Protein AF-A0AA45A8U8-F1 (afdb_monomer)

Foldseek 3Di:
DDPLLVCQLVVVLVLLCVVCPPNDDSVQQDQFDFQLNSVDDPVSVVVVQVVCCVPPVFRCVVVPDPCRRVDGSNRVSVVSVVVSVD

Nearest PDB structures (foldseek):
  7r49-assembly2_E  TM=6.847E-01  e=3.777E-02  Lactiplantibacillus plantarum subsp. plantarum NC8
  4bpg-assembly1_A  TM=7.185E-01  e=7.436E-02  Bacillus subtilis
  4bpf-assembly1_A  TM=7.171E-01  e=1.144E-01  Bacillus subtilis
  4h2x-assembly1_D  TM=6.581E-01  e=2.710E-01  Agrobacterium fabrum str. C58

pLDDT: mean 86.65, std 10.41, range [49.59, 95.88]

Sequence (86 aa):
MTQIEHDLLPYLANFIVRIKVGRIPFEQISPEVTFEELNMESMDFVELQVALLDDYGIDIFASMPRDLKTMSLAAFSKHLLEESLS

Radius of gyration: 12.1 Å; Cα contacts (8 Å, |Δi|>4): 61; chains: 1; bounding box: 30×23×34 Å

Solvent-accessible surface area (backbone atoms only — not comparable to full-atom values): 5157 Å² total; per-residue (Å²): 136,60,78,66,79,78,44,47,54,63,46,53,53,53,50,50,50,65,79,34,63,94,74,57,65,74,91,68,69,49,57,76,39,26,38,53,82,67,67,62,46,75,67,55,52,52,53,48,36,52,51,36,34,72,77,71,67,41,63,54,79,84,70,56,59,95,58,47,52,75,34,22,46,48,57,48,41,50,52,54,52,58,60,75,75,107

InterPro domains:
  IPR009081 Phosphopantetheine binding ACP domain [PF00550] (25-63)
  IPR036736 ACP-like superfamily [G3DSA:1.10.1200.10] (1-76)
  IPR036736 ACP-like superfamily [SSF47336] (21-82)

Mean predicted aligned error: 4.63 Å

Structure (mmCIF, N/CA/C/O backbone):
data_AF-A0AA45A8U8-F1
#
_entry.id   AF-A0AA45A8U8-F1
#
loop_
_atom_site.group_PDB
_atom_site.id
_atom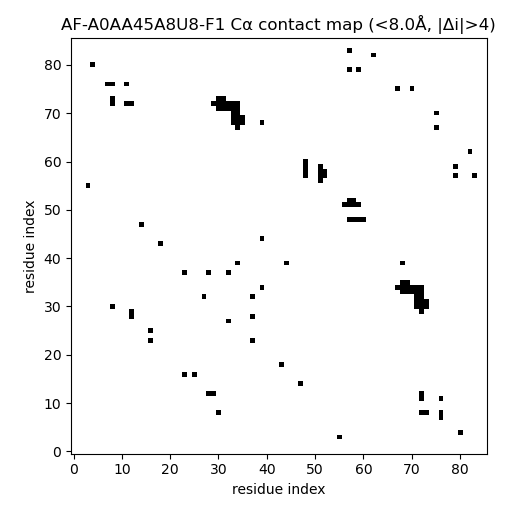_site.type_symbol
_atom_site.label_atom_id
_atom_site.label_alt_id
_atom_site.label_comp_id
_atom_site.label_asym_id
_atom_site.label_entity_id
_atom_site.label_seq_id
_atom_site.pdbx_PDB_ins_code
_atom_site.Cartn_x
_atom_site.Cartn_y
_atom_site.Cartn_z
_atom_site.occupancy
_atom_site.B_iso_or_equiv
_atom_site.auth_seq_id
_atom_site.auth_comp_id
_atom_site.auth_asym_id
_atom_site.auth_atom_id
_atom_site.pdbx_PDB_model_num
ATOM 1 N N . MET A 1 1 ? -0.169 -1.917 -22.263 1.00 49.59 1 MET A N 1
ATOM 2 C CA . MET A 1 1 ? -0.845 -2.055 -20.967 1.00 49.59 1 MET A CA 1
ATOM 3 C C . MET A 1 1 ? -0.700 -3.500 -20.541 1.00 49.59 1 MET A C 1
ATOM 5 O O . MET A 1 1 ? -1.392 -4.370 -21.063 1.00 49.59 1 MET A O 1
ATOM 9 N N . THR A 1 2 ? 0.345 -3.783 -19.769 1.00 52.97 2 THR A N 1
ATOM 10 C CA . THR A 1 2 ? 0.626 -5.115 -19.221 1.00 52.97 2 THR A CA 1
ATOM 11 C C . THR A 1 2 ? -0.365 -5.410 -18.094 1.00 52.97 2 THR A C 1
ATOM 13 O O . THR A 1 2 ? -0.854 -4.498 -17.437 1.00 52.97 2 THR A O 1
ATOM 16 N N . GLN A 1 3 ? -0.670 -6.688 -17.869 1.00 56.69 3 GLN A N 1
ATOM 17 C CA . GLN A 1 3 ? -1.623 -7.177 -16.860 1.00 56.69 3 GLN A CA 1
ATOM 18 C C . GLN A 1 3 ? -1.374 -6.607 -15.442 1.00 56.69 3 GLN A C 1
ATOM 20 O O . GLN A 1 3 ? -2.309 -6.433 -14.673 1.00 56.69 3 GLN A O 1
ATOM 25 N N . ILE A 1 4 ? -0.132 -6.202 -15.156 1.00 59.91 4 ILE A N 1
ATOM 26 C CA . ILE A 1 4 ? 0.322 -5.535 -13.926 1.00 59.91 4 ILE A CA 1
ATOM 27 C C . ILE A 1 4 ? -0.434 -4.218 -13.639 1.00 59.91 4 ILE A C 1
ATOM 29 O O . ILE A 1 4 ? -0.779 -3.952 -12.490 1.00 59.91 4 ILE A O 1
ATOM 33 N N . GLU A 1 5 ? -0.739 -3.408 -14.662 1.00 58.97 5 GLU A N 1
ATOM 34 C CA . GLU A 1 5 ? -1.382 -2.089 -14.493 1.00 58.97 5 GLU A CA 1
ATOM 35 C C . GLU A 1 5 ? -2.823 -2.183 -13.972 1.00 58.97 5 GLU A C 1
ATOM 37 O O . GLU A 1 5 ? -3.296 -1.274 -13.291 1.00 58.97 5 GLU A O 1
ATOM 42 N N . HIS A 1 6 ? -3.527 -3.273 -14.283 1.00 61.72 6 HIS A N 1
ATOM 43 C CA . HIS A 1 6 ? -4.927 -3.446 -13.894 1.00 61.72 6 HIS A CA 1
ATOM 44 C C . HIS A 1 6 ? -5.103 -4.039 -12.487 1.00 61.72 6 HIS A C 1
ATOM 46 O O . HIS A 1 6 ? -6.166 -3.855 -11.893 1.00 61.72 6 HIS A O 1
ATOM 52 N N . ASP A 1 7 ? -4.067 -4.681 -11.934 1.00 82.88 7 ASP A N 1
ATOM 53 C CA . ASP A 1 7 ? -4.205 -5.533 -10.747 1.00 82.88 7 ASP A CA 1
ATOM 54 C C . ASP A 1 7 ? -3.546 -4.965 -9.475 1.00 82.88 7 ASP A C 1
ATOM 56 O O . ASP A 1 7 ? -3.868 -5.419 -8.375 1.00 82.88 7 ASP A O 1
ATOM 60 N N . LEU A 1 8 ? -2.688 -3.937 -9.569 1.00 88.56 8 LEU A N 1
ATOM 61 C CA . LEU A 1 8 ? -1.895 -3.472 -8.420 1.00 88.56 8 LEU A CA 1
ATOM 62 C C . LEU A 1 8 ? -2.731 -2.826 -7.302 1.00 88.56 8 LEU A C 1
ATOM 64 O O . LEU A 1 8 ? -2.550 -3.151 -6.133 1.00 88.56 8 LEU A O 1
ATOM 68 N N . LEU A 1 9 ? -3.677 -1.942 -7.626 1.00 91.12 9 LEU A N 1
ATOM 69 C CA . LEU A 1 9 ? -4.536 -1.325 -6.608 1.00 91.12 9 LEU A CA 1
ATOM 70 C C . LEU A 1 9 ? -5.439 -2.362 -5.898 1.00 91.12 9 LEU A C 1
ATOM 72 O O . LEU A 1 9 ? -5.447 -2.384 -4.664 1.00 91.12 9 LEU A O 1
ATOM 76 N N . PRO A 1 10 ? -6.150 -3.262 -6.614 1.00 90.88 10 PRO A N 1
ATOM 77 C CA . PRO A 1 10 ? -6.843 -4.388 -5.985 1.00 90.88 10 PRO A CA 1
ATOM 78 C C . PRO A 1 10 ? -5.921 -5.282 -5.149 1.00 90.88 10 PRO A C 1
ATOM 80 O O . PRO A 1 10 ? -6.310 -5.733 -4.071 1.00 90.88 10 PRO A O 1
ATOM 83 N N . TYR A 1 11 ? -4.696 -5.530 -5.618 1.00 91.88 11 TYR A N 1
ATOM 84 C CA . TYR A 1 11 ? -3.695 -6.296 -4.884 1.00 91.88 11 TYR A CA 1
ATOM 85 C C . TYR A 1 11 ? -3.320 -5.624 -3.559 1.00 91.88 11 TYR A C 1
ATOM 87 O O . TYR A 1 11 ? -3.388 -6.270 -2.514 1.00 91.88 11 TYR A O 1
ATOM 95 N N . LEU A 1 12 ? -3.000 -4.326 -3.578 1.00 92.38 12 LEU A N 1
ATOM 96 C CA . LEU A 1 12 ? -2.671 -3.548 -2.381 1.00 92.38 12 LEU A CA 1
ATOM 97 C C . LEU A 1 12 ? -3.826 -3.566 -1.376 1.00 92.38 12 LEU A C 1
ATOM 99 O O . LEU A 1 12 ? -3.612 -3.845 -0.197 1.00 92.38 12 LEU A O 1
ATOM 103 N N . ALA A 1 13 ? -5.056 -3.344 -1.847 1.00 92.00 13 ALA A N 1
ATOM 104 C CA . ALA A 1 13 ? -6.245 -3.407 -1.004 1.00 92.00 13 ALA A CA 1
ATOM 105 C C . ALA A 1 13 ? -6.391 -4.786 -0.334 1.00 92.00 13 ALA A C 1
ATOM 107 O O . ALA A 1 13 ? -6.530 -4.872 0.887 1.00 92.00 13 ALA A O 1
ATOM 108 N N . ASN A 1 14 ? -6.278 -5.873 -1.105 1.00 90.75 14 ASN A N 1
ATOM 109 C CA . ASN A 1 14 ? -6.346 -7.240 -0.579 1.00 90.75 14 ASN A CA 1
ATOM 110 C C . ASN A 1 14 ? -5.206 -7.557 0.399 1.00 90.75 14 ASN A C 1
ATOM 112 O O . ASN A 1 14 ? -5.425 -8.222 1.415 1.00 90.75 14 ASN A O 1
ATOM 116 N N . PHE A 1 15 ? -3.995 -7.075 0.118 1.00 92.81 15 PHE A N 1
ATOM 117 C CA . PHE A 1 15 ? -2.849 -7.221 1.006 1.00 92.81 15 PHE A CA 1
ATOM 118 C C . PHE A 1 15 ? -3.132 -6.572 2.365 1.00 92.81 15 PHE A C 1
ATOM 120 O O . PHE A 1 15 ? -2.972 -7.224 3.397 1.00 92.81 15 PHE A O 1
ATOM 127 N N . ILE A 1 16 ? -3.625 -5.330 2.370 1.00 92.75 16 ILE A N 1
ATOM 128 C CA . ILE A 1 16 ? -3.947 -4.583 3.592 1.00 92.75 16 ILE A CA 1
ATOM 129 C C . ILE A 1 16 ? -5.014 -5.311 4.408 1.00 92.75 16 ILE A C 1
ATOM 131 O O . ILE A 1 16 ? -4.834 -5.488 5.612 1.00 92.75 16 ILE A O 1
ATOM 135 N N . VAL A 1 17 ? -6.077 -5.812 3.765 1.00 90.88 17 VAL A N 1
ATOM 136 C CA . VAL A 1 17 ? -7.093 -6.645 4.436 1.00 90.88 17 VAL A CA 1
ATOM 137 C C . VAL A 1 17 ? -6.442 -7.832 5.140 1.00 90.88 17 VAL A C 1
ATOM 139 O O . VAL A 1 17 ? -6.776 -8.118 6.288 1.00 90.88 17 VAL A O 1
ATOM 142 N N . ARG A 1 18 ? -5.506 -8.513 4.466 1.00 89.81 18 ARG A N 1
ATOM 143 C CA . ARG A 1 18 ? -4.833 -9.718 4.968 1.00 89.81 18 ARG A CA 1
ATOM 144 C C . ARG A 1 18 ? -3.917 -9.440 6.160 1.00 89.81 18 ARG A C 1
ATOM 146 O O . ARG A 1 18 ? -3.899 -10.235 7.095 1.00 89.81 18 ARG A O 1
ATOM 153 N N . ILE A 1 19 ? -3.162 -8.345 6.146 1.00 90.31 19 ILE A N 1
ATOM 154 C CA . ILE A 1 19 ? -2.244 -8.018 7.251 1.00 90.31 19 ILE A CA 1
ATOM 155 C C . ILE A 1 19 ? -2.955 -7.305 8.414 1.00 90.31 19 ILE A C 1
ATOM 157 O O . ILE A 1 19 ? -2.534 -7.398 9.566 1.00 90.31 19 ILE A O 1
ATOM 161 N N . LYS A 1 20 ? -4.092 -6.651 8.144 1.00 87.56 20 LYS A N 1
ATOM 162 C CA . LYS A 1 20 ? -4.924 -5.958 9.140 1.00 87.56 20 LYS A CA 1
ATOM 163 C C . LYS A 1 20 ? -6.200 -6.726 9.497 1.00 87.56 20 LYS A C 1
ATOM 165 O O . LYS A 1 20 ? -7.166 -6.112 9.959 1.00 87.56 20 LYS A O 1
ATOM 170 N N . VAL A 1 21 ? -6.217 -8.055 9.336 1.00 82.44 21 VAL A N 1
ATOM 171 C CA . VAL A 1 21 ? -7.384 -8.900 9.655 1.00 82.44 21 VAL A CA 1
ATOM 172 C C . VAL A 1 21 ? -7.903 -8.596 11.061 1.00 82.44 21 VAL A C 1
ATOM 174 O O . VAL A 1 21 ? -7.169 -8.659 12.048 1.00 82.44 21 VAL A O 1
ATOM 177 N N . GLY A 1 22 ? -9.189 -8.246 11.146 1.00 77.81 22 GLY A N 1
ATOM 178 C CA . GLY A 1 22 ? -9.869 -7.926 12.404 1.00 77.81 22 GLY A CA 1
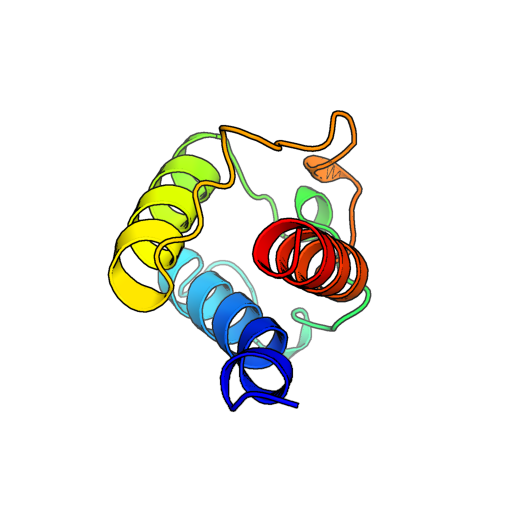ATOM 179 C C . GLY A 1 22 ? -9.524 -6.559 13.007 1.00 77.81 22 GLY A C 1
ATOM 180 O O . GLY A 1 22 ? -10.041 -6.239 14.074 1.00 77.81 22 GLY A O 1
ATOM 181 N N . ARG A 1 23 ? -8.679 -5.753 12.348 1.00 83.00 23 ARG A N 1
ATOM 182 C CA . ARG A 1 23 ? -8.302 -4.398 12.786 1.00 83.00 23 ARG A CA 1
ATOM 183 C C . ARG A 1 23 ? -8.948 -3.303 11.944 1.00 83.00 23 ARG A C 1
ATOM 185 O O . ARG A 1 23 ? -9.287 -2.261 12.493 1.00 83.00 23 ARG A O 1
ATOM 192 N N . ILE A 1 24 ? -9.128 -3.540 10.644 1.00 83.38 24 ILE A N 1
ATOM 193 C CA . ILE A 1 24 ? -9.721 -2.573 9.712 1.00 83.38 24 ILE A CA 1
ATOM 194 C C . ILE A 1 24 ? -10.905 -3.235 8.996 1.00 83.38 24 ILE A C 1
ATOM 196 O O . ILE A 1 24 ? -10.726 -4.305 8.408 1.00 83.38 24 ILE A O 1
ATOM 200 N N . PRO A 1 25 ? -12.113 -2.646 9.051 1.00 81.00 25 PRO A N 1
ATOM 201 C CA . PRO A 1 25 ? -13.244 -3.082 8.238 1.00 81.00 25 PRO A CA 1
ATOM 202 C C . PRO A 1 25 ? -12.938 -2.918 6.748 1.00 81.00 25 PRO A C 1
ATOM 204 O O . PRO A 1 25 ? -12.353 -1.915 6.341 1.00 81.00 25 PRO A O 1
ATOM 207 N N . PHE A 1 26 ? -13.366 -3.873 5.923 1.00 80.56 26 PHE A N 1
ATOM 208 C CA . PHE A 1 26 ? -13.136 -3.838 4.474 1.00 80.56 26 PHE A CA 1
ATOM 209 C C . PHE A 1 26 ? -13.679 -2.553 3.831 1.00 80.56 26 PHE A C 1
ATOM 211 O O . PHE A 1 26 ? -13.082 -2.008 2.909 1.00 80.56 26 PHE A O 1
ATOM 218 N N . GLU A 1 27 ? -14.776 -2.027 4.370 1.00 84.19 27 GLU A N 1
ATOM 219 C CA . GLU A 1 27 ? -15.458 -0.821 3.906 1.00 84.19 27 GLU A CA 1
ATOM 220 C C . GLU A 1 27 ? -14.618 0.456 4.065 1.00 84.19 27 GLU A C 1
ATOM 222 O O . GLU A 1 27 ? -14.947 1.476 3.464 1.00 84.19 27 GLU A O 1
ATOM 227 N N . GLN A 1 28 ? -13.552 0.417 4.871 1.00 83.69 28 GLN A N 1
ATOM 228 C CA . GLN A 1 28 ? -12.635 1.545 5.064 1.00 83.69 28 GLN A CA 1
ATOM 229 C C . GLN A 1 28 ? -11.470 1.549 4.067 1.00 83.69 28 GLN A C 1
ATOM 231 O O . GLN A 1 28 ? -10.713 2.515 4.016 1.00 83.69 28 GLN A O 1
ATOM 236 N N . ILE A 1 29 ? -11.310 0.490 3.269 1.00 88.62 29 ILE A N 1
ATOM 237 C CA . ILE A 1 29 ? -10.241 0.399 2.275 1.00 88.62 29 ILE A CA 1
ATOM 238 C C . ILE A 1 29 ? -10.783 0.937 0.954 1.00 88.62 29 ILE A C 1
ATOM 240 O O . ILE A 1 29 ? -11.428 0.223 0.186 1.00 88.62 29 ILE A O 1
ATOM 244 N N . SER A 1 30 ? -10.530 2.221 0.700 1.00 92.56 30 SER A N 1
ATOM 245 C CA . SER A 1 30 ? -10.850 2.884 -0.566 1.00 92.56 30 SER A CA 1
ATOM 246 C C . SER A 1 30 ? -9.575 3.339 -1.287 1.00 92.56 30 SER A C 1
ATOM 248 O O . SER A 1 30 ? -8.521 3.441 -0.664 1.00 92.56 30 SER A O 1
ATOM 250 N N . PRO A 1 31 ? -9.623 3.635 -2.595 1.00 93.56 31 PRO A N 1
ATOM 251 C CA . PRO A 1 31 ? -8.461 4.150 -3.325 1.00 93.56 31 PRO A CA 1
ATOM 252 C C . PRO A 1 31 ? -7.866 5.442 -2.732 1.00 93.56 31 PRO A C 1
ATOM 254 O O . PRO A 1 31 ? -6.676 5.713 -2.890 1.00 93.56 31 PRO A O 1
ATOM 257 N N . GLU A 1 32 ? -8.688 6.244 -2.060 1.00 95.88 32 GLU A N 1
ATOM 258 C CA . GLU A 1 32 ? -8.328 7.541 -1.487 1.00 95.88 32 GLU A CA 1
ATOM 259 C C . GLU A 1 32 ? -7.746 7.438 -0.073 1.00 95.88 32 GLU A C 1
ATOM 261 O O . GLU A 1 32 ? -7.134 8.404 0.379 1.00 95.88 32 GLU A O 1
ATOM 266 N N . VAL A 1 33 ? -7.898 6.292 0.603 1.00 95.19 33 VAL A N 1
ATOM 267 C CA . VAL A 1 33 ? -7.386 6.104 1.965 1.00 95.19 33 VAL A CA 1
ATOM 268 C C . VAL A 1 33 ? -5.861 6.150 1.976 1.00 95.19 33 VAL A C 1
ATOM 270 O O . VAL A 1 33 ? -5.194 5.603 1.090 1.00 95.19 33 VAL A O 1
ATOM 273 N N . THR A 1 34 ? -5.307 6.799 2.992 1.00 95.56 34 THR A N 1
ATOM 274 C CA . THR A 1 34 ? -3.864 6.891 3.217 1.00 95.56 34 THR A CA 1
ATOM 275 C C . THR A 1 34 ? -3.349 5.749 4.084 1.00 95.56 34 THR A C 1
ATOM 277 O O . THR A 1 34 ? -4.081 5.128 4.860 1.00 95.56 34 THR A O 1
ATOM 280 N N . PHE A 1 35 ? -2.049 5.476 3.996 1.00 93.81 35 PHE A N 1
ATOM 281 C CA . PHE A 1 35 ? -1.413 4.485 4.861 1.00 93.81 35 PHE A CA 1
ATOM 282 C C . PHE A 1 35 ? -1.440 4.869 6.350 1.00 93.81 35 PHE A C 1
ATOM 284 O O . PHE A 1 35 ? -1.460 3.991 7.216 1.00 93.81 35 PHE A O 1
ATOM 291 N N . GLU A 1 36 ? -1.466 6.167 6.657 1.00 94.12 36 GLU A N 1
ATOM 292 C CA . GLU A 1 36 ? -1.652 6.694 8.009 1.00 94.12 36 GLU A CA 1
ATOM 293 C C . GLU A 1 36 ? -3.053 6.384 8.553 1.00 94.12 36 GLU A C 1
ATOM 295 O O . GLU A 1 36 ? -3.165 5.853 9.658 1.00 94.12 36 GLU A O 1
ATOM 3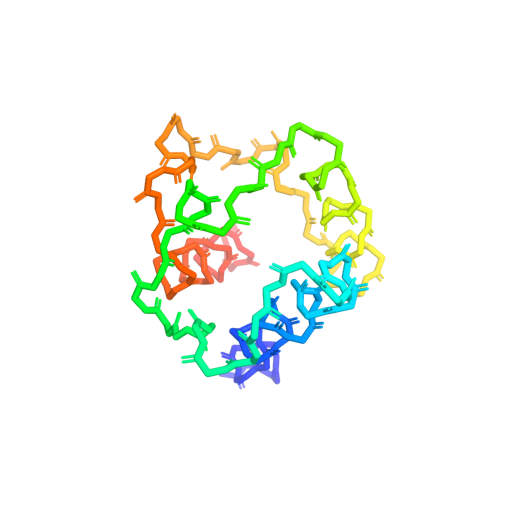00 N N . GLU A 1 37 ? -4.111 6.614 7.771 1.00 93.38 37 GLU A N 1
ATOM 301 C CA . GLU A 1 37 ? -5.492 6.269 8.155 1.00 93.38 37 GLU A CA 1
ATOM 302 C C . GLU A 1 37 ? -5.678 4.759 8.358 1.00 93.38 37 GLU A C 1
ATOM 304 O O . GLU A 1 37 ? -6.407 4.324 9.252 1.00 93.38 37 GLU A O 1
ATOM 309 N N . LEU A 1 38 ? -4.950 3.949 7.584 1.00 92.44 38 LEU A N 1
ATOM 310 C CA . LEU A 1 38 ? -4.897 2.496 7.744 1.00 92.44 38 LEU A CA 1
ATOM 311 C C . LEU A 1 38 ? -4.005 2.031 8.907 1.00 92.44 38 LEU A C 1
ATOM 313 O O . LEU A 1 38 ? -3.822 0.827 9.098 1.00 92.44 38 LEU A O 1
ATOM 317 N N . ASN A 1 39 ? -3.430 2.949 9.690 1.00 91.62 39 ASN A N 1
ATOM 318 C CA . ASN A 1 39 ? -2.494 2.642 10.772 1.00 91.62 39 ASN A CA 1
ATOM 319 C C . ASN A 1 39 ? -1.398 1.649 10.333 1.00 91.62 39 ASN A C 1
ATOM 321 O O . ASN A 1 39 ? -1.125 0.660 11.025 1.00 91.62 39 ASN A O 1
ATOM 325 N N . MET A 1 40 ? -0.808 1.865 9.149 1.00 91.88 40 MET A N 1
ATOM 326 C CA . MET A 1 40 ? 0.345 1.087 8.698 1.00 91.88 40 MET A CA 1
ATOM 327 C C . MET A 1 40 ? 1.624 1.566 9.393 1.00 91.88 40 MET A C 1
ATOM 329 O O . MET A 1 40 ? 2.032 2.730 9.333 1.00 91.88 40 MET A O 1
ATOM 333 N N . GLU A 1 41 ? 2.259 0.629 10.080 1.00 91.50 41 GLU A N 1
ATOM 334 C CA . GLU A 1 41 ? 3.498 0.777 10.821 1.00 91.50 41 GLU A CA 1
ATOM 335 C C . GLU A 1 41 ? 4.670 0.212 10.015 1.00 91.50 41 GLU A C 1
ATOM 337 O O . GLU A 1 41 ? 4.497 -0.484 9.016 1.00 91.50 41 GLU A O 1
ATOM 342 N N . SER A 1 42 ? 5.899 0.482 10.460 1.00 91.06 42 SER A N 1
ATOM 343 C CA . SER A 1 42 ? 7.116 0.078 9.747 1.00 91.06 42 SER A CA 1
ATOM 344 C C . SER A 1 42 ? 7.165 -1.419 9.420 1.00 91.06 42 SER A C 1
ATOM 346 O O . SER A 1 42 ? 7.654 -1.783 8.357 1.00 91.06 42 SER A O 1
ATOM 348 N N . MET A 1 43 ? 6.645 -2.280 10.302 1.00 92.50 43 MET A N 1
ATOM 349 C CA . MET A 1 43 ? 6.602 -3.726 10.062 1.00 92.50 43 MET A CA 1
ATOM 350 C C . MET A 1 43 ? 5.650 -4.091 8.918 1.00 92.50 43 MET A C 1
ATOM 352 O O . MET A 1 43 ? 5.997 -4.918 8.082 1.00 92.50 43 MET A O 1
ATOM 356 N N . ASP A 1 44 ? 4.500 -3.417 8.822 1.00 93.25 44 ASP A N 1
ATOM 357 C CA . ASP A 1 44 ? 3.548 -3.642 7.732 1.00 93.25 44 ASP A CA 1
ATOM 358 C C . ASP A 1 44 ? 4.170 -3.276 6.373 1.00 93.25 44 ASP A C 1
ATOM 360 O O . ASP A 1 44 ? 3.932 -3.949 5.373 1.00 93.25 44 ASP A O 1
ATOM 364 N N . PHE A 1 45 ? 5.009 -2.233 6.331 1.00 92.94 45 PHE A N 1
ATOM 365 C CA . PHE A 1 45 ? 5.742 -1.859 5.118 1.00 92.94 45 PHE A CA 1
ATOM 366 C C . PHE A 1 45 ? 6.840 -2.859 4.749 1.00 92.94 45 PHE A C 1
ATOM 368 O O . PHE A 1 45 ? 7.087 -3.067 3.565 1.00 92.94 45 PHE A O 1
ATOM 375 N N . VAL A 1 46 ? 7.482 -3.501 5.730 1.00 93.94 46 VAL A N 1
ATOM 376 C CA . VAL A 1 46 ? 8.426 -4.601 5.467 1.00 93.94 46 VAL A CA 1
ATOM 377 C C . VAL A 1 46 ? 7.695 -5.800 4.866 1.00 93.94 46 VAL A C 1
ATOM 379 O O . VAL A 1 46 ? 8.175 -6.378 3.895 1.00 93.94 46 VAL A O 1
ATOM 382 N N . GLU A 1 47 ? 6.517 -6.148 5.381 1.00 94.81 47 GLU A N 1
ATOM 383 C CA . GLU A 1 47 ? 5.698 -7.217 4.799 1.00 94.81 47 GLU A CA 1
ATOM 384 C C . GLU A 1 47 ? 5.223 -6.868 3.381 1.00 94.81 47 GLU A C 1
ATOM 386 O O . GLU A 1 47 ? 5.239 -7.726 2.496 1.00 94.81 47 GLU A O 1
ATOM 391 N N . LEU A 1 48 ? 4.844 -5.606 3.149 1.00 93.44 48 LEU A N 1
ATOM 392 C CA . LEU A 1 48 ? 4.443 -5.120 1.829 1.00 93.44 48 LEU A CA 1
ATOM 393 C C . LEU A 1 48 ? 5.604 -5.177 0.829 1.00 93.44 48 LEU A C 1
ATOM 395 O O . LEU A 1 48 ? 5.404 -5.618 -0.300 1.00 93.44 48 LEU A O 1
ATOM 399 N N . GLN A 1 49 ? 6.808 -4.778 1.250 1.00 93.50 49 GLN A N 1
ATOM 400 C CA . GLN A 1 49 ? 8.029 -4.890 0.449 1.00 93.50 49 GLN A CA 1
ATOM 401 C C . GLN A 1 49 ? 8.270 -6.332 0.007 1.00 93.50 49 GLN A C 1
ATOM 403 O O . GLN A 1 49 ? 8.515 -6.568 -1.170 1.00 93.50 49 GLN A O 1
ATOM 408 N N . VAL A 1 50 ? 8.214 -7.291 0.937 1.00 94.38 50 VAL A N 1
ATOM 409 C CA . VAL A 1 50 ? 8.446 -8.705 0.610 1.00 94.38 50 VAL A CA 1
ATOM 410 C C . VAL A 1 50 ? 7.411 -9.191 -0.403 1.00 94.38 50 VAL A C 1
ATOM 412 O O . V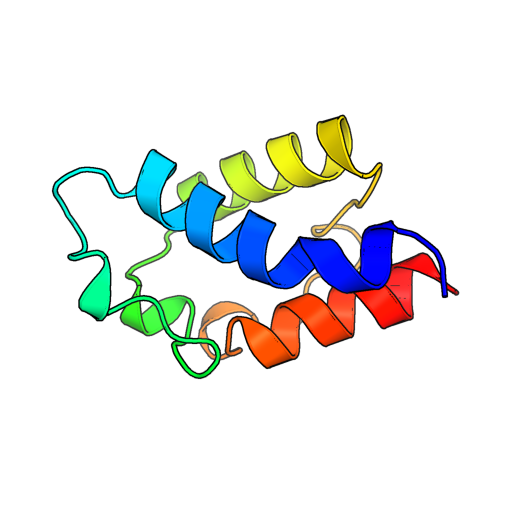AL A 1 50 ? 7.778 -9.789 -1.407 1.00 94.38 50 VAL A O 1
ATOM 415 N N . ALA A 1 51 ? 6.133 -8.877 -0.184 1.00 93.75 51 ALA A N 1
ATOM 416 C CA . ALA A 1 51 ? 5.060 -9.331 -1.060 1.00 93.75 51 ALA A CA 1
ATOM 417 C C . ALA A 1 51 ? 5.152 -8.730 -2.478 1.00 93.75 51 ALA A C 1
ATOM 419 O O . ALA A 1 51 ? 5.017 -9.452 -3.462 1.00 93.75 51 ALA A O 1
ATOM 420 N N . LEU A 1 52 ? 5.446 -7.431 -2.601 1.00 91.31 52 LEU A N 1
ATOM 421 C CA . LEU A 1 52 ? 5.619 -6.776 -3.902 1.00 91.31 52 LEU A CA 1
ATOM 422 C C . LEU A 1 52 ? 6.881 -7.237 -4.638 1.00 91.31 52 LEU A C 1
ATOM 424 O O . LEU A 1 52 ? 6.856 -7.369 -5.864 1.00 91.31 52 LEU A O 1
ATOM 428 N N . LEU A 1 53 ? 7.965 -7.506 -3.910 1.00 90.81 53 LEU A N 1
ATOM 429 C CA . LEU A 1 53 ? 9.191 -8.029 -4.499 1.00 90.81 53 LEU A CA 1
ATOM 430 C C . LEU A 1 53 ? 8.991 -9.458 -5.022 1.00 90.81 53 LEU A C 1
ATOM 432 O O . LEU A 1 53 ? 9.431 -9.756 -6.129 1.00 90.81 53 LEU A O 1
ATOM 436 N N . ASP A 1 54 ? 8.294 -10.313 -4.272 1.00 90.88 54 ASP A N 1
ATOM 437 C CA . ASP A 1 54 ? 8.035 -11.702 -4.667 1.00 90.88 54 ASP A CA 1
ATOM 438 C C . ASP A 1 54 ? 7.022 -11.804 -5.822 1.00 90.88 54 ASP A C 1
ATOM 440 O O . ASP A 1 54 ? 7.257 -12.541 -6.782 1.00 90.88 54 ASP A O 1
ATOM 444 N N . ASP A 1 55 ? 5.912 -11.057 -5.757 1.00 89.88 55 ASP A N 1
ATOM 445 C CA . ASP A 1 55 ? 4.809 -11.187 -6.720 1.00 89.88 55 ASP A CA 1
ATOM 446 C C . ASP A 1 55 ? 5.026 -10.355 -7.998 1.00 89.88 55 ASP A C 1
ATOM 448 O O . ASP A 1 55 ? 4.606 -10.765 -9.083 1.00 89.88 55 ASP A O 1
ATOM 452 N N . TYR A 1 56 ? 5.682 -9.193 -7.887 1.00 87.06 56 TYR A N 1
ATOM 453 C CA . TYR A 1 56 ? 5.846 -8.236 -8.992 1.00 87.06 56 TYR A CA 1
ATOM 454 C C . TYR A 1 56 ? 7.304 -7.870 -9.296 1.00 87.06 56 TYR A C 1
ATOM 456 O O . TYR A 1 56 ? 7.556 -7.196 -10.295 1.00 87.06 56 TYR A O 1
ATOM 464 N N . GLY A 1 57 ? 8.273 -8.281 -8.471 1.00 88.69 57 GLY A N 1
ATOM 465 C CA . GLY A 1 57 ? 9.667 -7.852 -8.620 1.00 88.69 57 GLY A CA 1
ATOM 466 C C . GLY A 1 57 ? 9.901 -6.377 -8.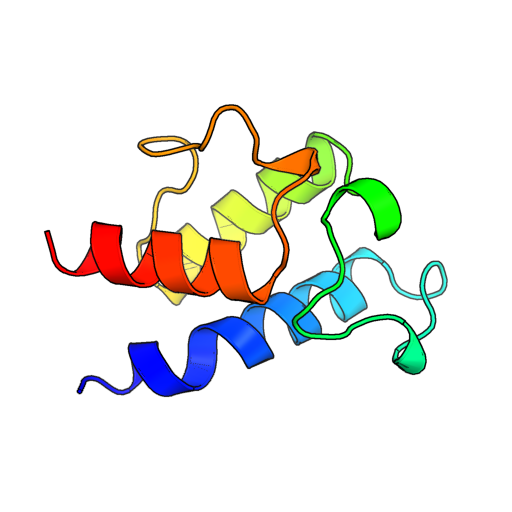274 1.00 88.69 57 GLY A C 1
ATOM 467 O O . GLY A 1 57 ? 10.916 -5.818 -8.684 1.00 88.69 57 GLY A O 1
ATOM 468 N N . ILE A 1 58 ? 8.971 -5.733 -7.559 1.00 89.06 58 ILE A N 1
ATOM 469 C CA . ILE A 1 58 ? 9.028 -4.300 -7.243 1.00 89.06 58 ILE A CA 1
ATOM 470 C C . ILE A 1 58 ? 9.703 -4.091 -5.883 1.00 89.06 58 ILE A C 1
ATOM 472 O O . ILE A 1 58 ? 9.211 -4.565 -4.860 1.00 89.06 58 ILE A O 1
ATOM 476 N N . ASP A 1 59 ? 10.796 -3.325 -5.867 1.00 90.75 59 ASP A N 1
ATOM 477 C CA . ASP A 1 59 ? 11.478 -2.893 -4.644 1.00 90.75 59 ASP A CA 1
ATOM 478 C C . ASP A 1 59 ? 10.990 -1.498 -4.215 1.00 90.75 59 ASP A C 1
ATOM 480 O O . ASP A 1 59 ? 11.463 -0.475 -4.714 1.00 90.75 59 ASP A O 1
ATOM 484 N N . ILE A 1 60 ? 10.041 -1.445 -3.276 1.00 88.94 60 ILE A N 1
ATOM 485 C CA . ILE A 1 60 ? 9.464 -0.178 -2.797 1.00 88.94 60 ILE A CA 1
ATOM 486 C C . ILE A 1 60 ? 10.415 0.611 -1.894 1.00 88.94 60 ILE A C 1
ATOM 488 O O . ILE A 1 60 ? 10.202 1.805 -1.688 1.00 88.94 60 ILE A O 1
ATOM 492 N N . PHE A 1 61 ? 11.455 -0.019 -1.341 1.00 90.06 61 PHE A N 1
ATOM 493 C CA . PHE A 1 61 ? 12.469 0.665 -0.539 1.00 90.06 61 PHE A CA 1
ATOM 494 C C . PHE A 1 61 ? 13.515 1.369 -1.402 1.00 90.06 61 PHE A C 1
ATOM 496 O O . PHE A 1 61 ? 14.054 2.390 -0.971 1.00 90.06 61 PHE A O 1
ATOM 503 N N . ALA A 1 62 ? 13.756 0.889 -2.6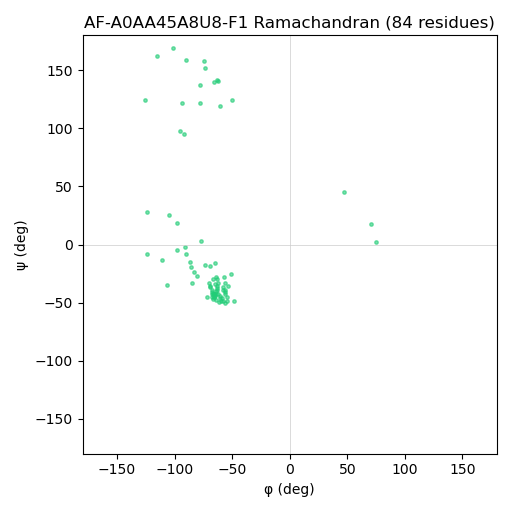24 1.00 86.94 62 ALA A N 1
ATOM 504 C CA . ALA A 1 62 ? 14.628 1.565 -3.583 1.00 86.94 62 ALA A CA 1
ATOM 505 C C . ALA A 1 62 ? 14.074 2.934 -4.024 1.00 86.94 62 ALA A C 1
ATOM 507 O O . ALA A 1 62 ? 14.849 3.871 -4.226 1.00 86.94 62 ALA A O 1
ATOM 508 N N . SER A 1 63 ? 12.748 3.067 -4.120 1.00 77.50 63 SER A N 1
ATOM 509 C CA . SER A 1 63 ? 12.055 4.270 -4.607 1.00 77.50 63 SER A CA 1
ATOM 510 C C . SER A 1 63 ? 11.039 4.839 -3.606 1.00 77.50 63 SER A C 1
ATOM 512 O O . SER A 1 63 ? 10.062 5.484 -3.996 1.00 77.50 63 SER A O 1
ATOM 514 N N . MET A 1 64 ? 11.259 4.620 -2.301 1.00 81.12 64 MET A N 1
ATOM 515 C CA . MET A 1 64 ? 10.294 4.984 -1.258 1.00 81.12 64 MET A CA 1
ATOM 516 C C . MET A 1 64 ? 10.009 6.500 -1.237 1.00 81.12 64 MET A C 1
ATOM 518 O O . MET A 1 64 ? 10.917 7.292 -0.949 1.00 81.12 64 MET A O 1
ATOM 522 N N . PRO A 1 65 ? 8.749 6.928 -1.454 1.00 83.25 65 PRO A N 1
ATOM 523 C CA . PRO A 1 65 ? 8.372 8.330 -1.339 1.00 83.25 65 PRO A CA 1
ATOM 524 C C . PRO A 1 65 ? 8.562 8.842 0.092 1.00 83.25 65 PRO A C 1
ATOM 526 O O . PRO A 1 65 ? 8.253 8.153 1.066 1.00 83.25 65 PRO A O 1
ATOM 529 N N . ARG A 1 66 ? 9.023 10.090 0.246 1.00 85.56 66 ARG A N 1
ATOM 530 C CA . ARG A 1 66 ? 9.180 10.715 1.578 1.00 85.56 66 ARG A CA 1
ATOM 531 C C . ARG A 1 66 ? 7.851 10.878 2.313 1.00 85.56 66 ARG A C 1
ATOM 533 O O . ARG A 1 66 ? 7.818 10.877 3.538 1.00 85.56 66 ARG A O 1
ATOM 540 N N . ASP A 1 67 ? 6.781 11.046 1.555 1.00 87.88 67 ASP A N 1
ATOM 541 C CA . ASP A 1 67 ? 5.408 11.257 1.992 1.00 87.88 67 ASP A CA 1
ATOM 542 C C . ASP A 1 67 ? 4.586 9.962 1.976 1.00 87.88 67 ASP A C 1
ATOM 544 O O . ASP A 1 67 ? 3.359 10.024 2.022 1.00 87.88 67 ASP A O 1
ATOM 548 N N . LEU A 1 68 ? 5.244 8.790 1.962 1.00 89.06 68 LEU A N 1
ATOM 549 C CA . LEU A 1 68 ? 4.578 7.491 1.864 1.00 89.06 68 LEU A CA 1
ATOM 550 C C . LEU A 1 68 ? 3.412 7.366 2.846 1.00 89.06 68 LEU A C 1
ATOM 552 O O . LEU A 1 68 ? 2.324 7.016 2.428 1.00 89.06 68 LEU A O 1
ATOM 556 N N . LYS A 1 69 ? 3.586 7.705 4.129 1.00 89.69 69 LYS A N 1
ATOM 557 C CA . LYS A 1 69 ? 2.504 7.566 5.124 1.00 89.69 69 LYS A CA 1
ATOM 558 C C . LYS A 1 69 ? 1.233 8.344 4.768 1.00 89.69 69 LYS A C 1
ATOM 560 O O . LYS A 1 69 ? 0.137 7.855 5.016 1.00 89.69 69 LYS A O 1
ATOM 565 N N . THR A 1 70 ? 1.381 9.524 4.178 1.00 93.88 70 THR A N 1
ATOM 566 C CA . THR A 1 70 ? 0.267 10.400 3.790 1.00 93.88 70 THR A CA 1
ATOM 567 C C . THR A 1 70 ? -0.217 10.150 2.361 1.00 93.88 70 THR A C 1
ATOM 569 O O . THR A 1 70 ? -1.154 10.799 1.906 1.00 93.88 70 THR A O 1
ATOM 572 N N . MET A 1 71 ? 0.422 9.234 1.632 1.00 94.62 71 MET A N 1
ATOM 573 C CA . MET A 1 71 ? 0.056 8.890 0.266 1.00 94.62 71 MET A CA 1
ATOM 574 C C . MET A 1 71 ? -1.166 7.969 0.265 1.00 94.62 71 MET A C 1
ATOM 576 O O . MET A 1 71 ? -1.250 7.035 1.067 1.00 94.62 71 MET A O 1
ATOM 580 N N . SER A 1 72 ? -2.113 8.230 -0.639 1.00 95.50 72 SER A N 1
ATOM 581 C CA . SER A 1 72 ? -3.266 7.351 -0.827 1.00 95.50 72 SER A CA 1
ATOM 582 C C . SER A 1 72 ? -2.884 6.064 -1.554 1.00 95.50 72 SER A C 1
ATOM 584 O O . SER A 1 72 ? -1.903 6.037 -2.305 1.00 95.50 72 SER A O 1
ATOM 586 N N . LEU A 1 73 ? -3.685 5.006 -1.404 1.00 93.62 73 LEU A N 1
ATOM 587 C CA . LEU A 1 73 ? -3.465 3.746 -2.123 1.00 93.62 73 LEU A CA 1
ATOM 588 C C . LEU A 1 73 ? -3.425 3.932 -3.643 1.00 93.62 73 LEU A C 1
ATOM 590 O O . LEU A 1 73 ? -2.576 3.344 -4.312 1.00 93.62 73 LEU A O 1
ATOM 594 N N . ALA A 1 74 ? -4.301 4.775 -4.195 1.00 93.88 74 ALA A N 1
ATOM 595 C CA . ALA A 1 74 ? -4.312 5.086 -5.621 1.00 93.88 74 ALA A CA 1
ATOM 596 C C . ALA A 1 74 ? -3.035 5.811 -6.063 1.00 93.88 74 ALA A C 1
ATOM 598 O O . ALA A 1 74 ? -2.457 5.466 -7.095 1.00 93.88 74 ALA A O 1
ATOM 599 N N . ALA A 1 75 ? -2.584 6.801 -5.285 1.00 93.81 75 ALA A N 1
ATOM 600 C CA . ALA A 1 75 ? -1.368 7.547 -5.591 1.00 93.81 75 ALA A CA 1
ATOM 601 C C . ALA A 1 75 ? -0.131 6.645 -5.508 1.00 93.81 75 ALA A C 1
ATOM 603 O O . ALA A 1 75 ? 0.702 6.670 -6.410 1.00 93.81 75 ALA A O 1
ATOM 604 N N . PHE A 1 76 ? -0.059 5.789 -4.488 1.00 93.44 76 PHE A N 1
ATOM 605 C CA . PHE A 1 76 ? 1.031 4.835 -4.333 1.00 93.44 76 PHE A CA 1
ATOM 606 C C . PHE A 1 76 ? 1.037 3.778 -5.438 1.00 93.44 76 PHE A C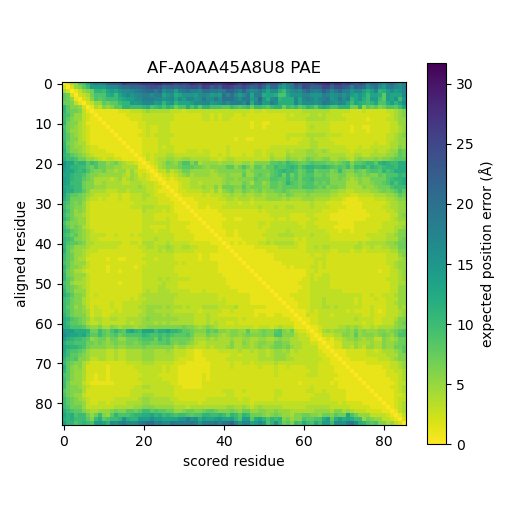 1
ATOM 608 O O . PHE A 1 76 ? 2.075 3.529 -6.040 1.00 93.44 76 PHE A O 1
ATOM 615 N N . SER A 1 77 ? -0.124 3.209 -5.778 1.00 91.88 77 SER A N 1
ATOM 616 C CA . SER A 1 77 ? -0.242 2.285 -6.911 1.00 91.88 77 SER A CA 1
ATOM 617 C C . SER A 1 77 ? 0.248 2.930 -8.205 1.00 91.88 77 SER A C 1
ATOM 619 O O . SER A 1 77 ? 0.943 2.286 -8.982 1.00 91.88 77 SER A O 1
ATOM 621 N N . LYS A 1 78 ? -0.102 4.197 -8.446 1.00 90.44 78 LYS A N 1
ATOM 622 C CA . LYS A 1 78 ? 0.360 4.926 -9.627 1.00 90.44 78 LYS A CA 1
ATOM 623 C C . LYS A 1 78 ? 1.877 5.144 -9.600 1.00 90.44 78 LYS A C 1
ATOM 625 O O . LYS A 1 78 ? 2.521 4.882 -10.609 1.00 90.44 78 LYS A O 1
ATOM 630 N N . HIS A 1 79 ? 2.430 5.558 -8.458 1.00 90.62 79 HIS A N 1
ATOM 631 C CA . HIS A 1 79 ? 3.875 5.729 -8.257 1.00 90.62 79 HIS A CA 1
ATOM 632 C C . HIS A 1 79 ? 4.645 4.445 -8.589 1.00 90.62 79 HIS A C 1
ATOM 634 O O . HIS A 1 79 ? 5.586 4.469 -9.3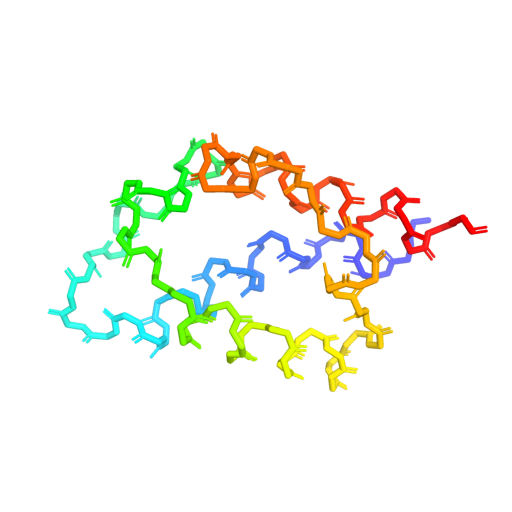73 1.00 90.62 79 HIS A O 1
ATOM 640 N N . LEU A 1 80 ? 4.195 3.299 -8.071 1.00 89.06 80 LEU A N 1
ATOM 641 C CA . LEU A 1 80 ? 4.832 2.010 -8.349 1.00 89.06 80 LEU A CA 1
ATOM 642 C C . LEU A 1 80 ? 4.781 1.619 -9.831 1.00 89.06 80 LEU A C 1
ATOM 644 O O . LEU A 1 80 ? 5.746 1.058 -10.346 1.00 89.06 80 LEU A O 1
ATOM 648 N N . LEU A 1 81 ? 3.680 1.919 -10.526 1.00 87.44 81 LEU A N 1
ATOM 649 C CA . LEU A 1 81 ? 3.571 1.650 -11.960 1.00 87.44 81 LEU A CA 1
ATOM 650 C C . LEU A 1 81 ? 4.537 2.518 -12.775 1.00 87.44 81 LEU A C 1
ATOM 652 O O . LEU A 1 81 ? 5.193 1.999 -13.675 1.00 87.44 81 LEU A O 1
ATOM 656 N N . GLU A 1 82 ? 4.662 3.805 -12.442 1.00 86.69 82 GLU A N 1
ATOM 657 C CA . GLU A 1 82 ? 5.588 4.729 -13.113 1.00 86.69 82 GLU A CA 1
ATOM 658 C C . GLU A 1 82 ? 7.056 4.303 -12.934 1.00 86.69 82 GLU A C 1
ATOM 660 O O . GLU A 1 82 ? 7.814 4.277 -13.907 1.00 86.69 82 GLU A O 1
ATOM 665 N N . GLU A 1 83 ? 7.436 3.879 -11.726 1.00 80.81 83 GLU A N 1
ATOM 666 C CA . GLU A 1 83 ? 8.786 3.380 -11.433 1.00 80.81 83 GLU A CA 1
ATOM 667 C C . GLU A 1 83 ? 9.068 2.028 -12.107 1.00 80.81 83 GLU A C 1
ATOM 669 O O . GLU A 1 83 ? 10.171 1.801 -12.588 1.00 80.81 83 GLU A O 1
ATOM 674 N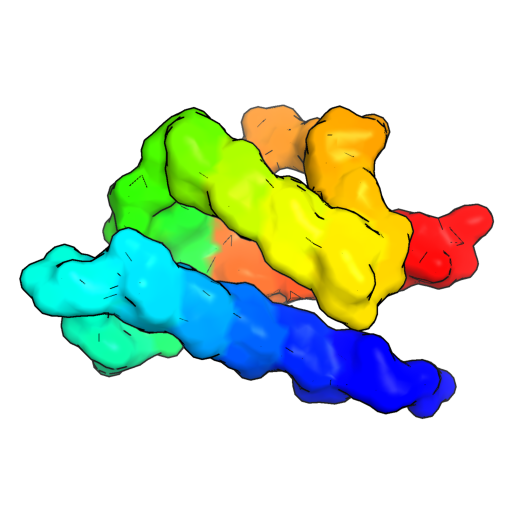 N . SER A 1 84 ? 8.075 1.133 -12.202 1.00 71.62 84 SER A N 1
ATOM 675 C CA . SER A 1 84 ? 8.248 -0.186 -12.841 1.00 71.62 84 SER A CA 1
ATOM 676 C C . SER A 1 84 ? 8.435 -0.133 -14.366 1.00 71.62 84 SER A C 1
ATOM 678 O O . SER A 1 84 ? 8.886 -1.106 -14.972 1.00 71.62 84 SER A O 1
ATOM 680 N N . LEU A 1 85 ? 8.050 0.984 -14.991 1.00 63.19 85 LEU A N 1
ATOM 681 C CA . LEU A 1 85 ? 8.152 1.223 -16.433 1.00 63.19 85 LEU A CA 1
ATOM 682 C C . LEU A 1 85 ? 9.395 2.042 -16.822 1.00 63.19 85 LEU A C 1
ATOM 684 O O . LEU A 1 85 ? 9.615 2.254 -18.019 1.00 63.19 85 LEU A O 1
ATOM 688 N N . SER A 1 86 ? 10.163 2.511 -15.834 1.00 59.19 86 SER A N 1
ATOM 689 C CA . SER A 1 86 ? 11.368 3.336 -16.001 1.00 59.19 86 SER A CA 1
ATOM 690 C C . SER A 1 86 ? 12.641 2.489 -15.999 1.00 59.19 86 SER A C 1
ATOM 692 O O . SER A 1 86 ? 13.550 2.820 -16.795 1.00 59.19 86 SER A O 1
#

Organism: NCBI:txid136468

Secondary structure (DSSP, 8-state):
--THHHHHHHHHHHHHHHHTTTTS-GGG--TT-BTTTTT--HHHHHHHHHHHHHHH---TTTT--TTGGG-BHHHHHHHHHHHHT-